Protein AF-A0A2P2JXG0-F1 (afdb_monomer_lite)

InterPro domains:
  IPR051090 Inositol Monophosphatase Superfamily [PTHR43200] (1-140)

Radius of gyration: 18.49 Å; chains: 1; bounding box: 47×46×38 Å

Sequence (141 aa):
MGCPNWQEIVSDNSNDVKGPEYVLSRGGMIMVAHIGCGTWIKRLFNMLGISAEVPSSWTRCFVDECCLVPEARYCIPDSQTWDSFPLSALFSASNDPFAVGDTEILLLPTCCGSLCKYMMVASGRASVFLLQARSQTIIKV

Secondary structure (DSSP, 8-state):
---TT--------------S--------EEEEEETTTEEEEEE----SS-------PPEEE------STTTSEEE--TTS-GGGSGGGGT-EEES-TT---TTEEEEPPPPSSHHHHHHHHHTTS-SEE--PPPSS-----

Structure (mmCIF, N/CA/C/O backbone):
data_AF-A0A2P2JXG0-F1
#
_entry.id   AF-A0A2P2JXG0-F1
#
loop_
_atom_site.group_PDB
_atom_site.id
_atom_site.type_symbol
_atom_site.label_atom_id
_atom_site.label_alt_id
_atom_site.label_comp_id
_atom_site.label_asym_id
_atom_site.label_entity_id
_atom_site.label_seq_id
_atom_site.pdbx_PDB_ins_code
_atom_site.Cartn_x
_atom_site.Cartn_y
_atom_site.Cartn_z
_atom_site.occupancy
_atom_site.B_iso_or_equiv
_atom_site.auth_seq_id
_atom_site.auth_comp_id
_atom_site.auth_asym_id
_atom_site.auth_atom_id
_atom_site.pdbx_PDB_model_num
ATOM 1 N N . MET A 1 1 ? 14.758 14.404 -6.207 1.00 37.88 1 MET A N 1
ATOM 2 C CA . MET A 1 1 ? 14.313 14.341 -4.799 1.00 37.88 1 MET A CA 1
ATOM 3 C C . MET A 1 1 ? 14.271 12.880 -4.395 1.00 37.88 1 MET A C 1
ATOM 5 O O . MET A 1 1 ? 13.471 12.147 -4.954 1.00 37.88 1 MET A O 1
ATOM 9 N N . GLY A 1 2 ? 15.195 12.434 -3.544 1.00 45.56 2 GLY A N 1
ATOM 10 C CA . GLY A 1 2 ? 15.220 11.049 -3.068 1.00 45.56 2 GLY A CA 1
ATOM 11 C C . GLY A 1 2 ? 14.440 10.929 -1.766 1.00 45.56 2 GLY A C 1
ATOM 12 O O . GLY A 1 2 ? 14.492 11.843 -0.946 1.00 45.56 2 GLY A O 1
ATOM 13 N N . CYS A 1 3 ? 13.729 9.823 -1.567 1.00 46.62 3 CYS A N 1
ATOM 14 C CA . CYS A 1 3 ? 13.313 9.440 -0.226 1.00 46.62 3 CYS A CA 1
ATOM 15 C C . CYS A 1 3 ? 14.557 8.874 0.485 1.00 46.62 3 CYS A C 1
ATOM 17 O O . CYS A 1 3 ? 15.080 7.857 0.030 1.00 46.62 3 CYS A O 1
ATOM 19 N N . PRO A 1 4 ? 15.066 9.513 1.555 1.00 49.38 4 PRO A N 1
ATOM 20 C CA . PRO A 1 4 ? 16.281 9.056 2.236 1.00 49.38 4 PRO A CA 1
ATOM 21 C C . PRO A 1 4 ? 16.133 7.657 2.853 1.00 49.38 4 PRO A C 1
ATOM 23 O O . PRO A 1 4 ? 17.128 6.966 3.036 1.00 49.38 4 PRO A O 1
ATOM 26 N N . ASN A 1 5 ? 14.896 7.211 3.091 1.00 46.00 5 ASN A N 1
ATOM 27 C CA . ASN A 1 5 ? 14.580 5.899 3.660 1.00 46.00 5 ASN A CA 1
ATOM 28 C C . ASN A 1 5 ? 14.362 4.815 2.585 1.00 46.00 5 ASN A C 1
ATOM 30 O O . ASN A 1 5 ? 13.994 3.680 2.898 1.00 46.00 5 ASN A O 1
ATOM 34 N N . TRP A 1 6 ? 14.558 5.150 1.305 1.00 54.75 6 TRP A N 1
ATOM 35 C CA . TRP A 1 6 ? 14.415 4.214 0.194 1.00 54.75 6 TRP A CA 1
ATOM 36 C C . TRP A 1 6 ? 15.721 3.462 -0.066 1.00 54.75 6 TRP A C 1
ATOM 38 O O . TRP A 1 6 ? 16.429 3.722 -1.038 1.00 54.75 6 TRP A O 1
ATOM 48 N N . GLN A 1 7 ? 16.049 2.534 0.830 1.00 55.62 7 GLN A N 1
ATOM 49 C CA . GLN A 1 7 ? 17.092 1.541 0.594 1.00 55.62 7 GLN A CA 1
ATOM 50 C C . GLN A 1 7 ? 16.423 0.295 0.016 1.00 55.62 7 GLN A C 1
ATOM 52 O O . GLN A 1 7 ? 15.758 -0.459 0.724 1.00 55.62 7 GLN A O 1
ATOM 57 N N . GLU A 1 8 ? 16.523 0.127 -1.298 1.00 57.59 8 GLU A N 1
ATOM 58 C CA . GLU A 1 8 ? 16.113 -1.112 -1.951 1.00 57.59 8 GLU A CA 1
ATOM 59 C C . GLU A 1 8 ? 17.176 -2.166 -1.611 1.00 57.59 8 GLU A C 1
ATOM 61 O O . GLU A 1 8 ? 18.310 -2.074 -2.085 1.00 57.59 8 GLU A O 1
ATOM 66 N N . ILE A 1 9 ? 16.839 -3.120 -0.736 1.00 47.44 9 ILE A N 1
ATOM 67 C CA . ILE A 1 9 ? 17.673 -4.302 -0.509 1.00 47.44 9 ILE A CA 1
ATOM 68 C C . ILE A 1 9 ? 17.532 -5.137 -1.775 1.00 47.44 9 ILE A C 1
ATOM 70 O O . ILE A 1 9 ? 16.552 -5.855 -1.957 1.00 47.44 9 ILE A O 1
ATOM 74 N N . VAL A 1 10 ? 18.481 -4.983 -2.692 1.00 48.91 10 VAL A N 1
ATOM 75 C CA . VAL A 1 10 ? 18.627 -5.930 -3.790 1.00 48.91 10 VAL A CA 1
ATOM 76 C C . VAL A 1 10 ? 19.111 -7.217 -3.140 1.00 48.91 10 VAL A C 1
ATOM 78 O O . VAL A 1 10 ? 20.220 -7.264 -2.612 1.00 48.91 10 VAL A O 1
ATOM 81 N N . SER A 1 11 ? 18.271 -8.250 -3.122 1.00 39.00 11 SER A N 1
ATOM 82 C CA . SER A 1 11 ? 18.763 -9.608 -2.937 1.00 39.00 11 SER A CA 1
ATOM 83 C C . SER A 1 11 ? 19.557 -9.952 -4.193 1.00 39.00 11 SER A C 1
ATOM 85 O O . SER A 1 11 ? 19.004 -10.454 -5.174 1.00 39.00 11 SER A O 1
ATOM 87 N N . ASP A 1 12 ? 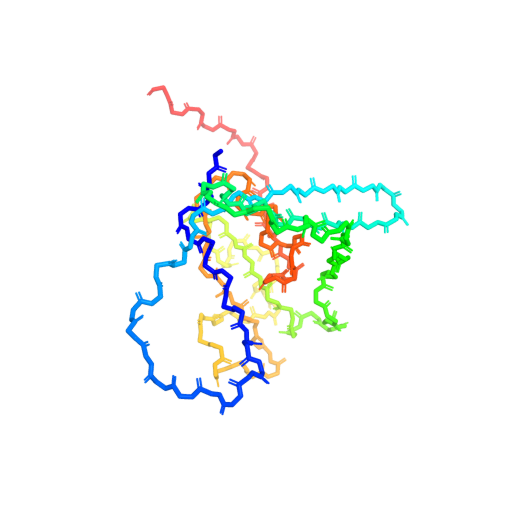20.839 -9.598 -4.198 1.00 37.31 12 ASP A N 1
ATOM 88 C CA . ASP A 1 12 ? 21.776 -10.166 -5.151 1.00 37.31 12 ASP A CA 1
ATOM 89 C C . ASP A 1 12 ? 21.849 -11.655 -4.823 1.00 37.31 12 ASP A C 1
ATOM 91 O O . ASP A 1 12 ? 22.498 -12.079 -3.869 1.00 37.31 12 ASP A O 1
ATOM 95 N N . ASN A 1 13 ? 21.159 -12.472 -5.615 1.00 33.84 13 ASN A N 1
ATOM 96 C CA . ASN A 1 13 ? 21.344 -13.921 -5.623 1.00 33.84 13 ASN A CA 1
ATOM 97 C C . ASN A 1 13 ? 22.689 -14.293 -6.286 1.00 33.84 13 ASN A C 1
ATOM 99 O O . ASN A 1 13 ? 22.776 -15.284 -7.009 1.00 33.84 13 ASN A O 1
ATOM 103 N N . SER A 1 14 ? 23.743 -13.504 -6.070 1.00 38.28 14 SER A N 1
ATOM 104 C CA . SER A 1 14 ? 25.113 -13.874 -6.401 1.00 38.28 14 SER A CA 1
ATOM 105 C C . SER A 1 14 ? 25.794 -14.323 -5.115 1.00 38.28 14 SER A C 1
ATOM 107 O O . SER A 1 14 ? 26.112 -13.513 -4.246 1.00 38.28 14 SER A O 1
ATOM 109 N N . ASN A 1 15 ? 26.006 -15.630 -4.997 1.00 36.19 15 ASN A N 1
ATOM 110 C CA . ASN A 1 15 ? 26.777 -16.277 -3.936 1.00 36.19 15 ASN A CA 1
ATOM 111 C C . ASN A 1 15 ? 28.278 -15.920 -3.988 1.00 36.19 15 ASN A C 1
ATOM 113 O O . ASN A 1 15 ? 29.110 -16.813 -3.869 1.00 36.19 15 ASN A O 1
ATOM 117 N N . ASP A 1 16 ? 28.650 -14.650 -4.136 1.00 35.03 16 ASP A N 1
ATOM 118 C CA . ASP A 1 16 ? 30.052 -14.251 -4.208 1.00 35.03 16 ASP A CA 1
ATOM 119 C C . ASP A 1 16 ? 30.419 -13.246 -3.113 1.00 35.03 16 ASP A C 1
ATOM 121 O O . ASP A 1 16 ? 30.123 -12.059 -3.162 1.00 35.03 16 ASP A O 1
ATOM 125 N N . VAL A 1 17 ? 31.084 -13.818 -2.105 1.00 35.97 17 VAL A N 1
ATOM 126 C CA . VAL A 1 17 ? 32.218 -13.280 -1.343 1.00 35.97 17 VAL A CA 1
ATOM 127 C C . VAL A 1 17 ? 32.080 -11.857 -0.781 1.00 35.97 17 VAL A C 1
ATOM 129 O O . VAL A 1 17 ? 32.178 -10.849 -1.471 1.00 35.97 17 VAL A O 1
ATOM 132 N N . LYS A 1 18 ? 32.023 -11.803 0.559 1.00 39.81 18 LYS A N 1
ATOM 133 C CA . LYS A 1 18 ? 32.308 -10.629 1.402 1.00 39.81 18 LYS A CA 1
ATOM 134 C C . LYS A 1 18 ? 33.473 -9.784 0.847 1.00 39.81 18 LYS A C 1
ATOM 136 O O . LYS A 1 18 ? 34.626 -10.203 0.912 1.00 39.81 18 LYS A O 1
ATOM 141 N N . GLY A 1 19 ? 33.158 -8.568 0.401 1.00 28.03 19 GLY A N 1
ATOM 142 C CA . GLY A 1 19 ? 34.077 -7.497 -0.004 1.00 28.03 19 GLY A CA 1
ATOM 143 C C . GLY A 1 19 ? 33.475 -6.120 0.324 1.00 28.03 19 GLY A C 1
ATOM 144 O O . GLY A 1 19 ? 32.278 -6.046 0.596 1.00 28.03 19 GLY A O 1
ATOM 145 N N . PRO A 1 20 ? 34.297 -5.057 0.409 1.00 35.28 20 PRO A N 1
ATOM 146 C CA . PRO A 1 20 ? 34.093 -3.916 1.298 1.00 35.28 20 PRO A CA 1
ATOM 147 C C . PRO A 1 20 ? 32.861 -3.097 0.925 1.00 35.28 20 PRO A C 1
ATOM 149 O O . PRO A 1 20 ? 32.620 -2.859 -0.253 1.00 35.28 20 PRO A O 1
ATOM 152 N N . GLU A 1 21 ? 32.130 -2.680 1.965 1.00 38.34 21 GLU A N 1
ATOM 153 C CA . GLU A 1 21 ? 31.191 -1.554 2.035 1.00 38.34 21 GLU A CA 1
ATOM 154 C C . GLU A 1 21 ? 30.886 -0.930 0.667 1.00 38.34 21 GLU A C 1
ATOM 156 O O . GLU A 1 21 ? 31.447 0.088 0.257 1.00 38.34 21 GLU A O 1
ATOM 161 N N . TYR A 1 22 ? 30.042 -1.630 -0.088 1.00 36.06 22 TYR A N 1
ATOM 162 C CA . TYR A 1 22 ? 29.649 -1.222 -1.418 1.00 36.06 22 TYR A CA 1
ATOM 163 C C . TYR A 1 22 ? 28.964 0.134 -1.276 1.00 36.06 22 TYR A C 1
ATOM 165 O O . TYR A 1 22 ? 27.875 0.264 -0.715 1.00 36.06 22 TYR A O 1
ATOM 173 N N . VAL A 1 23 ? 29.646 1.172 -1.755 1.00 38.56 23 VAL A N 1
ATOM 174 C CA . VAL A 1 23 ? 29.061 2.482 -1.992 1.00 38.56 23 VAL A CA 1
ATOM 175 C C . VAL A 1 23 ? 27.938 2.240 -2.994 1.00 38.56 23 VAL A C 1
ATOM 177 O O . VAL A 1 23 ? 28.166 2.233 -4.204 1.00 38.56 23 VAL A O 1
ATOM 180 N N . LEU A 1 24 ? 26.732 1.964 -2.483 1.00 45.94 24 LEU A N 1
ATOM 181 C CA . LEU A 1 24 ? 25.491 1.939 -3.242 1.00 45.94 24 LEU A CA 1
ATOM 182 C C . LEU A 1 24 ? 25.424 3.275 -3.944 1.00 45.94 24 LEU A C 1
ATOM 184 O O . LEU A 1 24 ? 25.073 4.295 -3.348 1.00 45.94 24 LEU A O 1
ATOM 188 N N . SER A 1 25 ? 25.842 3.268 -5.207 1.00 45.84 25 SER A N 1
ATOM 189 C CA . SER A 1 25 ? 25.785 4.431 -6.063 1.00 45.84 25 SER A CA 1
ATOM 190 C C . SER A 1 25 ? 24.383 4.993 -5.937 1.00 45.84 25 SER A C 1
ATOM 192 O O . SER A 1 25 ? 23.398 4.311 -6.222 1.00 45.84 25 SER A O 1
ATOM 194 N N . ARG A 1 26 ? 24.331 6.226 -5.427 1.00 56.62 26 ARG A N 1
ATOM 195 C CA . ARG A 1 26 ? 23.154 7.042 -5.126 1.00 56.62 26 ARG A CA 1
ATOM 196 C C . ARG A 1 26 ? 22.435 7.417 -6.422 1.00 56.62 26 ARG A C 1
ATOM 198 O O . ARG A 1 26 ? 22.364 8.584 -6.797 1.00 56.62 26 ARG A O 1
ATOM 205 N N . GLY A 1 27 ? 21.994 6.400 -7.143 1.00 63.69 27 GLY A N 1
ATOM 206 C CA . GLY A 1 27 ? 21.259 6.494 -8.380 1.00 63.69 27 GLY A CA 1
ATOM 207 C C . GLY A 1 27 ? 19.825 6.923 -8.112 1.00 63.69 27 GLY A C 1
ATOM 208 O O . GLY A 1 27 ? 19.232 6.564 -7.093 1.00 63.69 27 GLY A O 1
ATOM 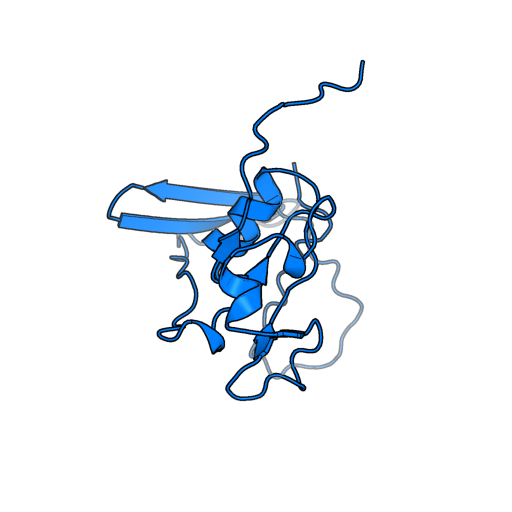209 N N . GLY A 1 28 ? 19.271 7.730 -9.011 1.00 70.69 28 GLY A N 1
ATOM 210 C CA . GLY A 1 28 ? 17.851 8.065 -8.980 1.00 70.69 28 GLY A CA 1
ATOM 211 C C . GLY A 1 28 ? 16.978 6.890 -9.429 1.00 70.69 28 GLY A C 1
ATOM 212 O O . GLY A 1 28 ? 17.461 5.832 -9.821 1.00 70.69 28 GLY A O 1
ATOM 213 N N . MET A 1 29 ? 15.666 7.089 -9.431 1.00 76.06 29 MET A N 1
ATOM 214 C CA . MET A 1 29 ? 14.707 6.157 -10.019 1.00 76.06 29 MET A CA 1
ATOM 215 C C . MET A 1 29 ? 13.650 6.969 -10.763 1.00 76.06 29 MET A C 1
ATOM 217 O O . MET A 1 29 ? 13.241 8.029 -10.286 1.00 76.06 29 MET A O 1
ATOM 221 N N . ILE A 1 30 ? 13.225 6.484 -11.926 1.00 80.69 30 ILE A N 1
ATOM 222 C CA . ILE A 1 30 ? 12.037 6.972 -12.624 1.00 80.69 30 ILE A CA 1
ATOM 223 C C . ILE A 1 30 ? 10.928 5.962 -12.382 1.00 80.69 30 ILE A C 1
ATOM 225 O O . ILE A 1 30 ? 11.138 4.766 -12.562 1.00 80.69 30 ILE A O 1
ATOM 229 N N . MET A 1 31 ? 9.756 6.449 -11.996 1.00 81.00 31 MET A N 1
ATOM 230 C CA . MET A 1 31 ? 8.544 5.652 -11.887 1.00 81.00 31 MET A CA 1
ATOM 231 C C . MET A 1 31 ? 7.510 6.207 -12.862 1.00 81.00 31 MET A C 1
ATOM 233 O O . MET A 1 31 ? 7.334 7.422 -12.957 1.00 81.00 31 MET A O 1
ATOM 237 N N . VAL A 1 32 ? 6.843 5.322 -13.591 1.00 84.19 32 VAL A N 1
ATOM 238 C CA . VAL A 1 32 ? 5.747 5.653 -14.502 1.00 84.19 32 VAL A CA 1
ATOM 239 C C . VAL A 1 32 ? 4.557 4.803 -14.104 1.00 84.19 32 VAL A C 1
ATOM 241 O O . VAL A 1 32 ? 4.686 3.592 -13.971 1.00 84.19 32 VAL A O 1
ATOM 244 N N . ALA A 1 33 ? 3.402 5.430 -13.922 1.00 82.19 33 ALA A N 1
ATOM 245 C CA . ALA A 1 33 ? 2.150 4.733 -13.679 1.00 82.19 33 ALA A CA 1
ATOM 246 C C . ALA A 1 33 ? 1.130 5.140 -14.736 1.00 82.19 33 ALA A C 1
ATOM 248 O O . ALA A 1 33 ? 1.024 6.315 -15.089 1.00 82.19 33 ALA A O 1
ATOM 249 N N . HIS A 1 34 ? 0.383 4.163 -15.237 1.00 82.19 34 HIS A N 1
ATOM 250 C CA . HIS A 1 34 ? -0.687 4.381 -16.199 1.00 82.19 34 HIS A CA 1
ATOM 251 C C . HIS A 1 34 ? -1.955 3.669 -15.737 1.00 82.19 34 HIS A C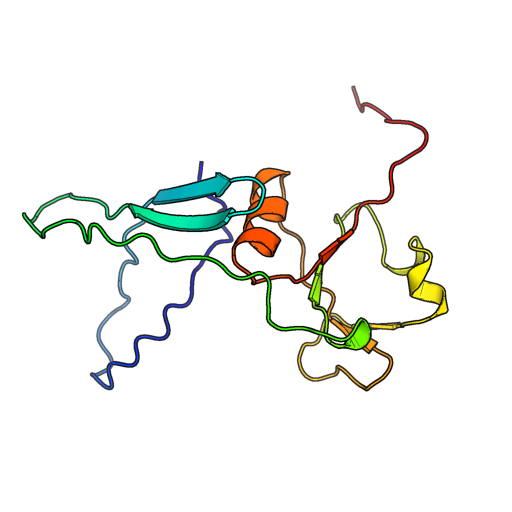 1
ATOM 253 O O . HIS A 1 34 ? -1.926 2.507 -15.317 1.00 82.19 34 HIS A O 1
ATOM 259 N N . ILE A 1 35 ? -3.086 4.365 -15.852 1.00 80.00 35 ILE A N 1
ATOM 260 C CA . ILE A 1 35 ? -4.395 3.832 -15.481 1.00 80.00 35 ILE A CA 1
ATOM 261 C C . ILE A 1 35 ? -4.702 2.550 -16.271 1.00 80.00 35 ILE A C 1
ATOM 263 O O . ILE A 1 35 ? -4.523 2.495 -17.484 1.00 80.00 35 ILE A O 1
ATOM 267 N N . GLY A 1 36 ? -5.090 1.478 -15.579 1.00 78.50 36 GLY A N 1
ATOM 268 C CA . GLY A 1 36 ? -5.387 0.177 -16.195 1.00 78.50 36 GLY A CA 1
ATOM 269 C C . GLY A 1 36 ? -4.175 -0.636 -16.674 1.00 78.50 36 GLY A C 1
ATOM 270 O O . GLY A 1 36 ? -4.334 -1.814 -16.977 1.00 78.50 36 GLY A O 1
ATOM 271 N N . CYS A 1 37 ? -2.967 -0.064 -16.699 1.00 79.81 37 CYS A N 1
ATOM 272 C CA . CYS A 1 37 ? -1.773 -0.771 -17.173 1.00 79.81 37 CYS A CA 1
ATOM 273 C C . CYS A 1 37 ? -0.772 -1.054 -16.032 1.00 79.81 37 CYS A C 1
ATOM 275 O O . CYS A 1 37 ? -0.007 -2.016 -16.116 1.00 79.81 37 CYS A O 1
ATOM 277 N N . GLY A 1 38 ? -0.827 -0.302 -14.929 1.00 79.19 38 GLY A N 1
ATOM 278 C CA . GLY A 1 38 ? -0.034 -0.540 -13.719 1.00 79.19 38 GLY A CA 1
ATOM 279 C C . GLY A 1 38 ? 1.096 0.470 -13.536 1.00 79.19 38 GLY A C 1
ATOM 280 O O . GLY A 1 38 ? 1.038 1.578 -14.073 1.00 79.19 38 GLY A O 1
ATOM 281 N N . THR A 1 39 ? 2.106 0.082 -12.757 1.00 83.00 39 THR A N 1
ATOM 282 C CA . THR A 1 39 ? 3.268 0.916 -12.431 1.00 83.00 39 THR A CA 1
ATOM 283 C C . THR A 1 39 ? 4.551 0.229 -12.876 1.00 83.00 39 THR A C 1
ATOM 285 O O . THR A 1 39 ? 4.669 -0.990 -12.788 1.00 83.00 39 THR A O 1
ATOM 288 N N . TRP A 1 40 ? 5.524 1.008 -13.338 1.00 84.81 40 TRP A N 1
ATOM 289 C CA . TRP A 1 40 ? 6.859 0.548 -13.691 1.00 84.81 40 TRP A CA 1
ATOM 290 C C . TRP A 1 40 ? 7.913 1.465 -13.109 1.00 84.81 40 TRP A C 1
ATOM 292 O O . TRP A 1 40 ? 7.721 2.678 -13.018 1.00 84.81 40 TRP A O 1
ATOM 302 N N . ILE A 1 41 ? 9.060 0.885 -12.791 1.00 81.12 41 ILE A N 1
ATOM 303 C CA . ILE A 1 41 ? 10.243 1.602 -12.341 1.00 81.12 41 ILE A CA 1
ATOM 304 C C . ILE A 1 41 ? 11.419 1.344 -13.269 1.00 81.12 41 ILE A C 1
ATOM 306 O O . ILE A 1 41 ? 11.566 0.273 -13.859 1.00 81.12 41 ILE A O 1
ATOM 310 N N . LYS A 1 42 ? 12.290 2.341 -13.360 1.00 81.38 42 LYS A N 1
ATOM 311 C CA . LYS A 1 42 ? 13.602 2.241 -13.981 1.00 81.38 42 LYS A CA 1
ATOM 312 C C . LYS A 1 42 ? 14.625 2.901 -13.073 1.00 81.38 42 LYS A C 1
ATOM 314 O O . LYS A 1 42 ? 14.486 4.074 -12.717 1.00 81.38 42 LYS A O 1
ATOM 319 N N . ARG A 1 43 ? 15.664 2.158 -12.698 1.00 74.81 43 ARG A N 1
ATOM 320 C CA . ARG A 1 43 ? 16.776 2.705 -11.914 1.00 74.81 43 ARG A CA 1
ATOM 321 C C . ARG A 1 43 ? 17.657 3.569 -12.811 1.00 74.81 43 ARG A C 1
ATOM 323 O O . ARG A 1 43 ? 17.980 3.198 -13.937 1.00 74.81 43 ARG A O 1
ATOM 330 N N . LEU A 1 44 ? 18.019 4.740 -12.307 1.00 73.06 44 LEU A N 1
ATOM 331 C CA . LEU A 1 44 ? 18.988 5.634 -12.921 1.00 73.06 44 LEU A CA 1
ATOM 332 C C . LEU A 1 44 ? 20.324 5.378 -12.246 1.00 73.06 44 LEU A C 1
ATOM 334 O O . LEU A 1 44 ? 20.515 5.742 -11.091 1.00 73.06 44 LEU A O 1
ATOM 338 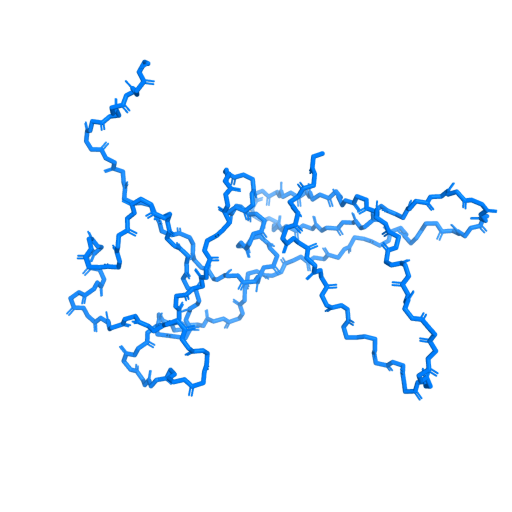N N . PHE A 1 45 ? 21.250 4.748 -12.949 1.00 68.62 45 PHE A N 1
ATOM 339 C CA . PHE A 1 45 ? 22.608 4.589 -12.448 1.00 68.62 45 PHE A CA 1
ATOM 340 C C . PHE A 1 45 ? 23.362 5.914 -12.609 1.00 68.62 45 PHE A C 1
ATOM 342 O O . PHE A 1 45 ? 23.199 6.604 -13.618 1.00 68.62 45 PHE A O 1
ATOM 349 N N . ASN A 1 46 ? 24.183 6.287 -11.622 1.00 55.44 46 ASN A N 1
ATOM 350 C CA . ASN A 1 46 ? 25.118 7.396 -11.797 1.00 55.44 46 ASN A CA 1
ATOM 351 C C . ASN A 1 46 ? 26.159 6.964 -12.833 1.00 55.44 46 ASN A C 1
ATOM 353 O O . ASN A 1 46 ? 27.108 6.260 -12.506 1.00 55.44 46 ASN A O 1
ATOM 357 N N . MET A 1 47 ? 25.982 7.388 -14.083 1.00 52.91 47 MET A N 1
ATOM 358 C CA . MET A 1 47 ? 26.980 7.246 -15.144 1.00 52.91 47 MET A CA 1
ATOM 359 C C . MET A 1 47 ? 28.165 8.203 -14.938 1.00 52.91 47 MET A C 1
ATOM 361 O O . MET A 1 47 ? 28.502 8.993 -15.817 1.00 52.91 47 MET A O 1
ATOM 365 N N . LEU A 1 48 ? 28.821 8.165 -13.779 1.00 50.03 48 LEU A N 1
ATOM 366 C CA . LEU A 1 48 ? 30.174 8.702 -13.677 1.00 50.03 48 LEU A CA 1
ATOM 367 C C . LEU A 1 48 ? 31.149 7.546 -13.905 1.00 50.03 48 LEU A C 1
ATOM 369 O O . LEU A 1 48 ? 31.604 6.910 -12.962 1.00 50.03 48 LEU A O 1
ATOM 373 N N . GLY A 1 49 ? 31.454 7.269 -15.175 1.00 49.50 49 GLY A N 1
ATOM 374 C CA . GLY A 1 49 ? 32.773 6.729 -15.512 1.00 49.50 49 GLY A CA 1
ATOM 375 C C . GLY A 1 49 ? 32.867 5.601 -16.529 1.00 49.50 49 GLY A C 1
ATOM 376 O O . GLY A 1 49 ? 33.946 5.434 -17.081 1.00 49.50 49 GLY A O 1
ATOM 377 N N . ILE A 1 50 ? 31.824 4.825 -16.824 1.00 48.03 50 ILE A N 1
ATOM 378 C CA . ILE A 1 50 ? 31.983 3.684 -17.739 1.00 48.03 50 ILE A CA 1
ATOM 379 C C . ILE A 1 50 ? 30.756 3.579 -18.632 1.00 48.03 50 ILE A C 1
ATOM 381 O O . ILE A 1 50 ? 29.625 3.593 -18.150 1.00 48.03 50 ILE A O 1
ATOM 385 N N . SER A 1 51 ? 31.009 3.493 -19.939 1.00 51.72 51 SER A N 1
ATOM 386 C CA . SER A 1 51 ? 30.063 3.104 -20.983 1.00 51.72 51 SER A CA 1
ATOM 387 C C . SER A 1 51 ? 29.524 1.699 -20.693 1.00 51.72 51 SER A C 1
ATOM 389 O O . SER A 1 51 ? 29.940 0.722 -21.306 1.00 51.72 51 SER A O 1
ATOM 391 N N . ALA A 1 52 ? 28.635 1.589 -19.714 1.00 49.53 52 ALA A N 1
ATOM 392 C CA . ALA A 1 52 ? 27.830 0.413 -19.466 1.00 49.53 52 ALA A CA 1
ATOM 393 C C . ALA A 1 52 ? 26.442 0.729 -20.016 1.00 49.53 52 ALA A C 1
ATOM 395 O O . ALA A 1 52 ? 25.798 1.687 -19.580 1.00 49.53 52 ALA A O 1
ATOM 396 N N . GLU A 1 53 ? 26.032 -0.024 -21.033 1.00 51.91 53 GLU A N 1
ATOM 397 C CA . GLU A 1 53 ? 24.707 0.053 -21.637 1.00 51.91 53 GLU A CA 1
ATOM 398 C C . GLU A 1 53 ? 23.645 0.160 -20.537 1.00 51.91 53 GLU A C 1
ATOM 400 O O . GLU A 1 53 ? 23.558 -0.700 -19.661 1.00 51.91 53 GLU A O 1
ATOM 405 N N . VAL A 1 54 ? 22.856 1.242 -20.540 1.00 54.34 54 VAL A N 1
ATOM 406 C CA . VAL A 1 54 ? 21.715 1.348 -19.623 1.00 54.34 54 VAL A CA 1
ATOM 407 C C . VAL A 1 54 ? 20.798 0.179 -19.942 1.00 54.34 54 VAL A C 1
ATOM 409 O O . VAL A 1 54 ? 20.312 0.133 -21.077 1.00 54.34 54 VAL A O 1
ATOM 412 N N . PRO A 1 55 ? 20.478 -0.710 -18.985 1.00 56.25 55 PRO A N 1
ATOM 413 C CA . PRO A 1 55 ? 19.431 -1.689 -19.202 1.00 56.25 55 PRO A CA 1
ATOM 414 C C . PRO A 1 55 ? 18.169 -0.931 -19.622 1.00 56.25 55 PRO A C 1
ATOM 416 O O . PRO A 1 55 ? 17.650 -0.066 -18.907 1.00 56.25 55 PRO A O 1
ATOM 419 N N . SER A 1 56 ? 17.716 -1.170 -20.850 1.00 60.19 56 SER A N 1
ATOM 420 C CA . SER A 1 56 ? 16.513 -0.539 -21.395 1.00 60.19 56 SER A CA 1
ATOM 421 C C . SER A 1 56 ? 15.247 -1.044 -20.699 1.00 60.19 56 SER A C 1
ATOM 423 O O . SER A 1 56 ? 14.180 -0.457 -20.879 1.00 60.19 56 SER A O 1
ATOM 425 N N . SER A 1 57 ? 15.372 -2.088 -19.877 1.00 72.88 57 SER A N 1
ATOM 426 C CA . SER A 1 57 ? 14.276 -2.741 -19.188 1.00 72.88 57 SER A CA 1
ATOM 427 C C . SER A 1 57 ? 13.669 -1.850 -18.106 1.00 72.88 57 SER A C 1
ATOM 429 O O . SER A 1 57 ? 14.330 -1.330 -17.207 1.00 72.88 57 SER A O 1
ATOM 431 N N . TRP A 1 58 ? 12.359 -1.682 -18.223 1.00 82.25 58 TRP A N 1
ATOM 432 C CA . TRP A 1 58 ? 11.499 -1.225 -17.146 1.00 82.25 58 TRP A CA 1
ATOM 433 C C . TRP A 1 58 ? 11.059 -2.439 -16.335 1.00 82.25 58 TRP A C 1
ATOM 435 O O . TRP A 1 58 ? 10.648 -3.447 -16.912 1.00 82.25 58 TRP A O 1
ATOM 445 N N . THR A 1 59 ? 11.091 -2.332 -15.013 1.00 81.00 59 THR A N 1
ATOM 446 C CA . THR A 1 59 ? 10.558 -3.365 -14.123 1.00 81.00 59 THR A CA 1
ATOM 447 C C . THR A 1 59 ? 9.126 -3.004 -13.775 1.00 81.00 59 THR A C 1
ATOM 449 O O . THR A 1 59 ? 8.872 -1.912 -13.268 1.00 81.00 59 THR A O 1
ATOM 452 N N . ARG A 1 60 ? 8.175 -3.899 -14.057 1.00 81.94 60 ARG A N 1
ATOM 453 C CA . ARG A 1 60 ? 6.787 -3.719 -13.620 1.00 81.94 60 ARG A CA 1
ATOM 454 C C . ARG A 1 60 ? 6.715 -3.898 -12.109 1.00 81.94 60 ARG A C 1
ATOM 456 O O . ARG A 1 60 ? 7.222 -4.885 -11.585 1.00 81.94 60 ARG A O 1
ATOM 463 N N . CYS A 1 61 ? 6.088 -2.953 -11.428 1.00 77.88 61 CYS A N 1
ATOM 464 C CA . CYS A 1 61 ? 5.796 -3.057 -10.013 1.00 77.88 61 CYS A CA 1
ATOM 465 C C . CYS A 1 61 ? 4.427 -3.690 -9.818 1.00 77.88 61 CYS A C 1
ATOM 467 O O . CYS A 1 61 ? 3.454 -3.328 -10.487 1.00 77.88 61 CYS A O 1
ATOM 469 N N . PHE A 1 62 ? 4.365 -4.598 -8.858 1.00 73.50 62 PHE A N 1
ATOM 470 C CA . PHE A 1 62 ? 3.129 -5.165 -8.364 1.00 73.50 62 PHE A CA 1
ATOM 471 C C . PHE A 1 62 ? 2.948 -4.647 -6.941 1.00 73.50 62 PHE A C 1
ATOM 473 O O . PHE A 1 62 ? 3.884 -4.682 -6.141 1.00 73.50 62 PHE A O 1
ATOM 480 N N . VAL A 1 63 ? 1.760 -4.112 -6.653 1.00 69.81 63 VAL A N 1
ATOM 481 C CA . VAL A 1 63 ? 1.292 -4.043 -5.265 1.00 69.81 63 VAL A CA 1
ATOM 482 C C . VAL A 1 63 ? 1.198 -5.503 -4.833 1.00 69.81 63 VAL A C 1
ATOM 484 O O . VAL A 1 63 ? 0.793 -6.330 -5.649 1.00 69.81 63 VAL A O 1
ATOM 487 N N . ASP A 1 64 ? 1.728 -5.819 -3.660 1.00 70.12 64 ASP A N 1
ATOM 488 C CA . ASP A 1 64 ? 1.907 -7.190 -3.180 1.00 70.12 64 ASP A CA 1
ATOM 489 C C . ASP A 1 64 ? 0.738 -8.148 -3.463 1.00 70.12 64 ASP A C 1
ATOM 491 O O . ASP A 1 64 ? -0.415 -7.756 -3.608 1.00 70.12 64 ASP A O 1
ATOM 495 N N . GLU A 1 65 ? 1.037 -9.446 -3.537 1.00 71.44 65 GLU A N 1
ATOM 496 C CA . GLU A 1 65 ? 0.061 -10.492 -3.889 1.00 71.44 65 GLU A CA 1
ATOM 497 C C . GLU A 1 65 ? -0.955 -10.791 -2.764 1.00 71.44 65 GLU A C 1
ATOM 499 O O . GLU A 1 65 ? -1.647 -11.809 -2.792 1.00 71.44 65 GLU A O 1
ATOM 504 N N . CYS A 1 66 ? -1.060 -9.910 -1.765 1.00 73.44 66 CYS A N 1
ATOM 505 C CA . CYS A 1 66 ? -1.956 -10.054 -0.627 1.00 73.44 66 CYS A CA 1
ATOM 506 C C . CYS A 1 66 ? -3.415 -10.075 -1.099 1.00 73.44 66 CYS A C 1
ATOM 508 O O . CYS A 1 66 ? -3.927 -9.105 -1.660 1.00 73.44 66 CYS A O 1
ATOM 510 N N . CYS A 1 67 ? -4.099 -11.187 -0.835 1.00 77.38 67 CYS A N 1
ATOM 511 C CA . CYS A 1 67 ? -5.500 -11.377 -1.215 1.00 77.38 67 CYS A CA 1
ATOM 512 C C . CYS A 1 67 ? -6.457 -11.196 -0.029 1.00 77.38 67 CYS A C 1
ATOM 514 O O . CYS A 1 67 ? -7.663 -11.037 -0.232 1.00 77.38 67 CYS A O 1
ATOM 516 N N . LEU A 1 68 ? -5.934 -11.207 1.201 1.00 82.69 68 LEU A N 1
ATOM 517 C CA . LEU A 1 68 ? -6.708 -11.078 2.430 1.00 82.69 68 LEU A CA 1
ATOM 518 C C . LEU A 1 68 ? -6.362 -9.784 3.179 1.00 82.69 68 LEU A C 1
ATOM 520 O O . LEU A 1 68 ? -5.215 -9.348 3.229 1.00 82.69 68 LEU A O 1
ATOM 524 N N . VAL A 1 69 ? -7.377 -9.182 3.802 1.00 83.88 69 VAL A N 1
ATOM 525 C CA . VAL A 1 69 ? -7.255 -7.942 4.592 1.00 83.88 69 VAL A CA 1
ATOM 526 C C . VAL A 1 69 ? -6.253 -8.063 5.757 1.00 83.88 69 VAL A C 1
ATOM 528 O O . VAL A 1 69 ? -5.504 -7.101 5.936 1.00 83.88 69 VAL A O 1
ATOM 531 N N . PRO A 1 70 ? -6.187 -9.183 6.514 1.00 83.44 70 PRO A N 1
ATOM 532 C CA . PRO A 1 70 ? -5.205 -9.374 7.590 1.00 83.44 70 PRO A CA 1
ATOM 533 C C . PRO A 1 70 ? -3.759 -9.501 7.092 1.00 83.44 70 PRO A C 1
ATOM 535 O O . PRO A 1 70 ? -2.832 -9.041 7.745 1.00 83.44 70 PRO A O 1
ATOM 538 N N . GLU A 1 71 ? -3.567 -10.078 5.902 1.00 82.81 71 GLU A N 1
ATOM 539 C CA . GLU A 1 71 ? -2.241 -10.283 5.299 1.00 82.81 71 GLU A CA 1
ATOM 540 C C . GLU A 1 71 ? -1.650 -8.991 4.718 1.00 82.81 71 GLU A C 1
ATOM 542 O O . GLU A 1 71 ? -0.460 -8.928 4.402 1.00 82.81 71 GLU A O 1
ATOM 547 N N . ALA A 1 72 ? -2.479 -7.960 4.546 1.00 86.25 72 ALA A N 1
ATOM 548 C CA . ALA A 1 72 ? -2.054 -6.691 3.992 1.00 86.25 72 ALA A CA 1
ATOM 549 C C . ALA A 1 72 ? -1.170 -5.911 4.978 1.00 86.25 72 ALA A C 1
ATOM 551 O O . ALA A 1 72 ? -1.404 -5.839 6.185 1.00 86.25 72 ALA A O 1
ATOM 552 N N . ARG A 1 73 ? -0.154 -5.257 4.422 1.00 87.69 73 ARG A N 1
ATOM 553 C CA . ARG A 1 73 ? 0.771 -4.369 5.120 1.00 87.69 73 ARG A CA 1
ATOM 554 C C . ARG A 1 73 ? 0.285 -2.938 4.983 1.00 87.69 73 ARG A C 1
ATOM 556 O O . ARG A 1 73 ? 0.279 -2.368 3.887 1.00 87.69 73 ARG A O 1
ATOM 563 N N . TYR A 1 74 ? -0.112 -2.352 6.101 1.00 89.31 74 TYR A N 1
ATOM 564 C CA . TYR A 1 74 ? -0.713 -1.029 6.153 1.00 89.31 74 TYR A CA 1
ATOM 565 C C . TYR A 1 74 ? 0.318 0.043 6.464 1.00 89.31 74 TYR A C 1
ATOM 567 O O . TYR A 1 74 ? 1.311 -0.178 7.149 1.00 89.31 74 TYR A O 1
ATOM 575 N N . CYS A 1 75 ? 0.057 1.247 5.977 1.00 89.62 75 CYS A N 1
ATOM 576 C CA . CYS A 1 75 ? 0.776 2.458 6.344 1.00 89.62 75 CYS A CA 1
ATOM 577 C C . CYS A 1 75 ? -0.236 3.549 6.689 1.00 89.62 75 CYS A C 1
ATOM 579 O O . CYS A 1 75 ? -1.151 3.802 5.903 1.00 89.62 75 CYS A O 1
ATOM 581 N N . ILE A 1 76 ? -0.049 4.234 7.817 1.00 89.38 76 ILE A N 1
ATOM 582 C CA . ILE A 1 76 ? -0.889 5.362 8.254 1.00 89.38 76 ILE A CA 1
ATOM 583 C C . ILE A 1 76 ? -0.002 6.567 8.565 1.00 89.38 76 ILE A C 1
ATOM 585 O O . ILE A 1 76 ? 1.099 6.370 9.054 1.00 89.38 76 ILE A O 1
ATOM 589 N N . PRO A 1 77 ? -0.423 7.814 8.309 1.00 85.44 77 PRO A N 1
ATOM 590 C CA . PRO A 1 77 ? 0.403 8.980 8.612 1.00 85.44 77 PRO A CA 1
ATOM 591 C C . PRO A 1 77 ? 0.691 9.101 10.112 1.00 85.44 77 PRO A C 1
ATOM 593 O O . PRO A 1 77 ? -0.238 8.953 10.893 1.00 85.44 77 PRO A O 1
ATOM 596 N N . ASP A 1 78 ? 1.902 9.537 10.490 1.00 82.62 78 ASP A N 1
ATOM 597 C CA . ASP A 1 78 ? 2.344 9.719 11.895 1.00 82.62 78 ASP A CA 1
ATOM 598 C C . ASP A 1 78 ? 1.372 10.536 12.769 1.00 82.62 78 ASP A C 1
ATOM 600 O O . ASP A 1 78 ? 1.347 10.434 13.989 1.00 82.62 78 ASP A O 1
ATOM 604 N N . SER A 1 79 ? 0.564 11.392 12.140 1.00 82.56 79 SER A N 1
ATOM 605 C CA . SER A 1 79 ? -0.456 12.205 12.808 1.00 82.56 79 SER A CA 1
ATOM 606 C C . SER A 1 79 ? -1.741 11.451 13.188 1.00 82.56 79 SER A C 1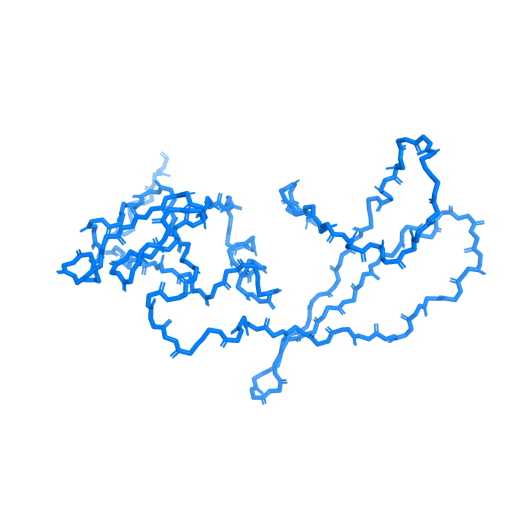
ATOM 608 O O . SER A 1 79 ? -2.663 12.080 13.712 1.00 82.56 79 SER A O 1
ATOM 610 N N . GLN A 1 80 ? -1.863 10.178 12.811 1.00 86.06 80 GLN A N 1
ATOM 611 C CA . GLN A 1 80 ? -3.032 9.322 13.011 1.00 86.06 80 GLN A CA 1
ATOM 612 C C . GLN A 1 80 ? -2.592 8.014 13.666 1.00 86.06 80 GLN A C 1
ATOM 614 O O . GLN A 1 80 ? -1.505 7.508 13.404 1.00 86.06 80 GLN A O 1
ATOM 619 N N . THR A 1 81 ? -3.456 7.467 14.511 1.00 88.88 81 THR A N 1
ATOM 620 C CA . THR A 1 81 ? -3.257 6.165 15.150 1.00 88.88 81 THR A CA 1
ATOM 621 C C . THR A 1 81 ? -4.177 5.140 14.511 1.00 88.88 81 THR A C 1
ATOM 623 O O . THR A 1 81 ? -5.221 5.503 13.960 1.00 88.88 81 THR A O 1
ATOM 626 N N . TRP A 1 82 ? -3.808 3.860 14.590 1.00 90.31 82 TRP A N 1
ATOM 627 C CA . TRP A 1 82 ? -4.634 2.771 14.065 1.00 90.31 82 TRP A CA 1
ATOM 628 C C . TRP A 1 82 ? -6.069 2.833 14.609 1.00 90.31 82 TRP A C 1
ATOM 630 O O . TRP A 1 82 ? -7.023 2.735 13.844 1.00 90.31 82 TRP A O 1
ATOM 640 N N . ASP A 1 83 ? -6.225 3.157 15.894 1.00 90.50 83 ASP A N 1
ATOM 641 C CA . ASP A 1 83 ? -7.525 3.240 16.570 1.00 90.50 83 ASP A CA 1
ATOM 642 C C . ASP A 1 83 ? -8.491 4.273 15.970 1.00 90.50 83 ASP A C 1
ATOM 644 O O . ASP A 1 83 ? -9.700 4.164 16.159 1.00 90.50 83 ASP A O 1
ATOM 648 N N . SER A 1 84 ? -7.994 5.260 15.217 1.00 89.19 84 SER A N 1
ATOM 649 C CA . SER A 1 84 ? -8.841 6.258 14.548 1.00 89.19 84 SER A CA 1
ATOM 650 C C . SER A 1 84 ? -9.567 5.738 13.300 1.00 89.19 84 SER A C 1
ATOM 652 O O . SER A 1 84 ? -10.480 6.404 12.799 1.00 89.19 84 SER A O 1
ATOM 654 N N . PHE A 1 85 ? -9.174 4.572 12.781 1.00 89.62 85 PHE A N 1
ATOM 655 C CA . PHE A 1 85 ? -9.731 3.999 11.562 1.00 89.62 85 PHE A CA 1
ATOM 656 C C . PHE A 1 85 ? -10.876 3.031 11.873 1.00 89.62 85 PHE A C 1
ATOM 658 O O . PHE A 1 85 ? -10.762 2.250 12.806 1.00 89.62 85 PHE A O 1
ATOM 665 N N . PRO A 1 86 ? -11.942 2.971 11.053 1.00 89.00 86 PRO A N 1
ATOM 666 C CA . PRO A 1 86 ? -13.042 2.024 11.268 1.00 89.00 86 PRO A CA 1
ATOM 667 C C . PRO A 1 86 ? -12.608 0.550 11.322 1.00 89.00 86 PRO A C 1
ATOM 669 O O . PRO A 1 86 ? -13.266 -0.265 11.962 1.00 89.00 86 PRO A O 1
ATOM 672 N N . LEU A 1 87 ? -11.499 0.209 10.655 1.00 88.12 87 LEU A N 1
ATOM 673 C CA . LEU A 1 87 ? -10.940 -1.145 10.632 1.00 88.12 87 LEU A CA 1
ATOM 674 C C . LEU A 1 87 ? -10.357 -1.586 11.981 1.00 88.12 87 LEU A C 1
ATOM 676 O O . LEU A 1 87 ? -10.251 -2.789 12.210 1.00 88.12 87 LEU A O 1
ATOM 680 N N . SER A 1 88 ? -10.033 -0.655 12.884 1.00 89.62 88 SER A N 1
ATOM 681 C CA . SER A 1 88 ? -9.494 -0.990 14.208 1.00 89.62 88 SER A CA 1
ATOM 682 C C . SER A 1 88 ? -10.480 -1.757 15.085 1.00 89.62 88 SER A C 1
ATOM 684 O O . SER A 1 88 ? -10.070 -2.500 15.969 1.00 89.62 88 SER A O 1
ATOM 686 N N . ALA A 1 89 ? -11.782 -1.638 14.811 1.00 89.69 89 ALA A N 1
ATOM 687 C CA . ALA A 1 89 ? -12.813 -2.410 15.497 1.00 89.69 89 ALA A CA 1
ATOM 688 C C . ALA A 1 89 ? -12.803 -3.903 15.116 1.00 89.69 89 ALA A C 1
ATOM 690 O O . ALA A 1 89 ? -13.401 -4.712 15.823 1.00 89.69 89 ALA A O 1
ATOM 691 N N . LEU A 1 90 ? -12.174 -4.256 13.990 1.00 89.81 90 LEU A N 1
ATOM 692 C CA . LEU A 1 90 ? -12.132 -5.618 13.452 1.00 89.81 90 LEU A CA 1
ATOM 693 C C . LEU A 1 90 ? -10.751 -6.267 13.598 1.00 89.81 90 LEU A C 1
ATOM 695 O O . LEU A 1 90 ? -10.682 -7.476 13.796 1.00 89.81 90 LEU A O 1
ATOM 699 N N . PHE A 1 91 ? -9.676 -5.480 13.500 1.00 88.69 91 PHE A N 1
ATOM 700 C CA . PHE A 1 91 ? -8.298 -5.975 13.507 1.00 88.69 91 PHE A CA 1
ATOM 701 C C . PHE A 1 91 ? -7.427 -5.174 14.472 1.00 88.69 91 PHE A C 1
ATOM 703 O O . PHE A 1 91 ? -7.495 -3.941 14.501 1.00 88.69 91 PHE A O 1
ATOM 710 N N . SER A 1 92 ? -6.562 -5.863 15.217 1.00 88.62 92 SER A N 1
ATOM 711 C CA . SER A 1 92 ? -5.458 -5.218 15.932 1.00 88.62 92 SER A CA 1
ATOM 712 C C . SER A 1 92 ? -4.327 -4.887 14.956 1.00 88.62 92 SER A C 1
ATOM 714 O O . SER A 1 92 ? -4.207 -5.496 13.894 1.00 88.62 92 SER A O 1
ATOM 716 N N . ALA A 1 93 ? -3.501 -3.899 15.299 1.00 88.44 93 ALA A N 1
ATOM 717 C CA . ALA A 1 93 ? -2.311 -3.565 14.526 1.00 88.44 93 ALA A CA 1
ATOM 718 C C . ALA A 1 93 ? -1.043 -3.860 15.318 1.00 88.44 93 ALA A C 1
ATOM 720 O O . ALA A 1 93 ? -0.914 -3.449 16.471 1.00 88.44 93 ALA A O 1
ATOM 721 N N . SER A 1 94 ? -0.094 -4.516 14.658 1.00 86.94 94 SER A N 1
ATOM 722 C CA . SER A 1 94 ? 1.242 -4.782 15.175 1.00 86.94 94 SER A CA 1
ATOM 723 C C . SER A 1 94 ? 2.286 -4.114 14.288 1.00 86.94 94 SER A C 1
ATOM 725 O O . SER A 1 94 ? 2.139 -4.072 13.071 1.00 86.94 94 SER A O 1
ATOM 727 N N . ASN A 1 95 ? 3.357 -3.597 14.889 1.00 84.31 95 ASN A N 1
ATOM 728 C CA . ASN A 1 95 ? 4.531 -3.119 14.148 1.00 84.31 95 ASN A CA 1
ATOM 729 C C . ASN A 1 95 ? 5.589 -4.223 13.972 1.00 84.31 95 ASN A C 1
ATOM 731 O O . ASN A 1 95 ? 6.624 -3.984 13.348 1.00 84.31 95 ASN A O 1
ATOM 735 N N . ASP A 1 96 ? 5.367 -5.402 14.563 1.00 79.56 96 ASP A N 1
ATOM 736 C CA . ASP A 1 96 ? 6.301 -6.522 14.519 1.00 79.56 96 ASP A CA 1
ATOM 737 C C . ASP A 1 96 ? 5.918 -7.491 13.384 1.00 79.56 96 ASP A C 1
ATOM 739 O O . ASP A 1 96 ? 4.871 -8.141 13.461 1.00 79.56 96 ASP A O 1
ATOM 743 N N . PRO A 1 97 ? 6.754 -7.628 12.335 1.00 71.69 97 PRO A N 1
ATOM 744 C CA . PRO A 1 97 ? 6.491 -8.533 11.219 1.00 71.69 97 PRO A CA 1
ATOM 745 C C . PRO A 1 97 ? 6.487 -10.017 11.611 1.00 71.69 97 PRO A C 1
ATOM 747 O O . PRO A 1 97 ? 6.013 -10.834 10.827 1.00 71.69 97 PRO A O 1
ATOM 750 N N . PHE A 1 98 ? 7.001 -10.382 12.789 1.00 68.25 98 PHE A N 1
ATOM 751 C CA . PHE A 1 98 ? 7.034 -11.766 13.270 1.00 68.25 98 PHE A CA 1
ATOM 752 C C . PHE A 1 98 ? 5.872 -12.116 14.208 1.00 68.25 98 PHE A C 1
ATOM 754 O O . PHE A 1 98 ? 5.706 -13.285 14.551 1.00 68.25 98 PHE A O 1
ATOM 761 N N . ALA A 1 99 ? 5.070 -11.126 14.613 1.00 62.09 99 ALA A N 1
ATOM 762 C CA . ALA A 1 99 ? 3.974 -11.299 15.567 1.00 62.09 99 ALA A CA 1
ATOM 763 C C . ALA A 1 99 ? 2.582 -11.341 14.912 1.00 62.09 99 ALA A C 1
ATOM 765 O O . ALA A 1 99 ? 1.583 -11.374 15.620 1.00 62.09 99 ALA A O 1
ATOM 766 N N . VAL A 1 100 ? 2.501 -11.332 13.578 1.00 62.97 100 VAL A N 1
ATOM 767 C CA . VAL A 1 100 ? 1.231 -11.250 12.839 1.00 62.97 100 VAL A CA 1
ATOM 768 C C . VAL A 1 100 ? 0.446 -12.563 12.983 1.00 62.97 100 VAL A C 1
ATOM 770 O O . VAL A 1 100 ? 0.713 -13.536 12.281 1.00 62.97 100 VAL A O 1
ATOM 773 N N . GLY A 1 101 ? -0.493 -12.608 13.931 1.00 64.25 101 GLY A N 1
ATOM 774 C CA . GLY A 1 101 ? -1.509 -13.663 14.024 1.00 64.25 101 GLY A CA 1
ATOM 775 C C . GLY A 1 101 ? -2.681 -13.431 13.059 1.00 64.25 101 GLY A C 1
ATOM 776 O O . GLY A 1 101 ? -2.784 -12.373 12.447 1.00 64.25 101 GLY A O 1
ATOM 777 N N . ASP A 1 102 ? -3.613 -14.385 12.966 1.00 68.81 102 ASP A N 1
ATOM 778 C CA . ASP A 1 102 ? -4.725 -14.370 11.988 1.00 68.81 102 ASP A CA 1
ATOM 779 C C . ASP A 1 102 ? -5.652 -13.134 12.063 1.00 68.81 102 ASP A C 1
ATOM 781 O O . ASP A 1 102 ? -6.370 -12.828 11.109 1.00 68.81 102 ASP A O 1
ATOM 785 N N . THR A 1 103 ? -5.668 -12.422 13.195 1.00 71.88 103 THR A N 1
ATOM 786 C CA . THR A 1 103 ? -6.510 -11.233 13.434 1.00 71.88 103 THR A CA 1
ATOM 787 C C . THR A 1 103 ? -5.720 -9.931 13.552 1.00 71.88 103 THR A C 1
ATOM 789 O O . THR A 1 103 ? -6.307 -8.887 13.849 1.00 71.88 103 THR A O 1
ATOM 792 N N . GLU A 1 104 ? -4.404 -9.981 13.357 1.00 83.69 104 GLU A N 1
ATOM 793 C CA . GLU A 1 104 ? -3.531 -8.817 13.459 1.00 83.69 104 GLU A CA 1
ATOM 794 C C . GLU A 1 104 ? -3.082 -8.389 12.065 1.00 83.69 104 GLU A C 1
ATOM 796 O O . GLU A 1 104 ? -2.761 -9.221 11.224 1.00 83.69 104 GLU A O 1
ATOM 801 N N . ILE A 1 105 ? -3.039 -7.084 11.816 1.00 88.69 105 ILE A N 1
ATOM 802 C CA . ILE A 1 105 ? -2.442 -6.527 10.601 1.00 88.69 105 ILE A CA 1
ATOM 803 C C . ILE A 1 105 ? -1.045 -5.977 10.891 1.00 88.69 105 ILE A C 1
ATOM 805 O O . ILE A 1 105 ? -0.769 -5.477 11.987 1.00 88.69 105 ILE A O 1
ATOM 809 N N . LEU A 1 106 ? -0.171 -5.993 9.882 1.00 89.12 106 LEU A N 1
ATOM 810 C CA . LEU A 1 106 ? 1.150 -5.375 9.986 1.00 89.12 106 LEU A CA 1
ATOM 811 C C . LEU A 1 106 ? 1.074 -3.885 9.640 1.00 89.12 106 LEU A C 1
ATOM 813 O O . LEU A 1 106 ? 0.790 -3.513 8.498 1.00 89.12 106 LEU A O 1
ATOM 817 N N . LEU A 1 107 ? 1.389 -3.031 10.608 1.00 89.19 107 LEU A N 1
ATOM 818 C CA . LEU A 1 107 ? 1.564 -1.601 10.417 1.00 89.19 107 LEU A CA 1
ATOM 819 C C . LEU A 1 107 ? 3.044 -1.290 10.177 1.00 89.19 107 LEU A C 1
ATOM 821 O O . LEU A 1 107 ? 3.908 -1.509 11.022 1.00 89.19 107 LEU A O 1
ATOM 825 N N . LEU A 1 108 ? 3.344 -0.776 8.991 1.00 87.50 108 LEU A N 1
ATOM 826 C CA . LEU A 1 108 ? 4.690 -0.374 8.623 1.00 87.50 108 LEU A CA 1
ATOM 827 C C . LEU A 1 108 ? 4.962 1.067 9.070 1.00 87.50 108 LEU A C 1
ATOM 829 O O . LEU A 1 108 ? 4.076 1.925 8.971 1.00 87.50 108 LEU A O 1
ATOM 833 N N . PRO A 1 109 ? 6.204 1.367 9.490 1.00 80.50 109 PRO A N 1
ATOM 834 C CA . PRO A 1 109 ? 6.595 2.723 9.829 1.00 80.50 109 PRO A CA 1
ATOM 835 C C . PRO A 1 109 ? 6.415 3.640 8.621 1.00 80.50 109 PRO A C 1
ATOM 837 O O . PRO A 1 109 ? 6.801 3.319 7.490 1.00 80.50 109 PRO A O 1
ATOM 840 N N . THR A 1 110 ? 5.832 4.808 8.861 1.00 71.12 110 THR A N 1
ATOM 841 C CA . THR A 1 110 ? 5.581 5.762 7.796 1.00 71.12 110 THR A CA 1
ATOM 842 C C . THR A 1 110 ? 6.833 6.470 7.333 1.00 71.12 110 THR A C 1
ATOM 844 O O . THR A 1 110 ? 7.736 6.813 8.091 1.00 71.12 110 THR A O 1
ATOM 847 N N . CYS A 1 111 ? 6.845 6.776 6.043 1.00 68.31 111 CYS A N 1
ATOM 848 C CA . CYS A 1 111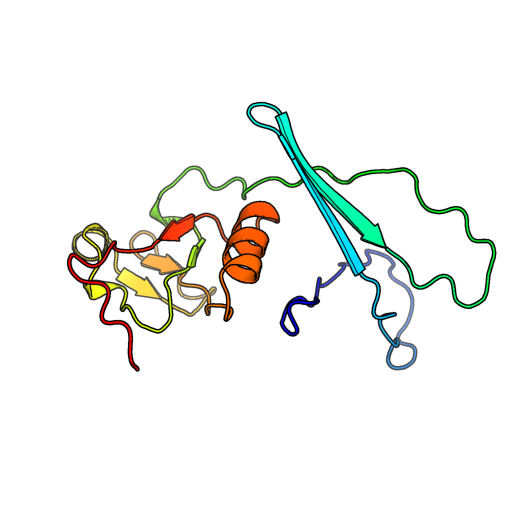 ? 7.722 7.798 5.520 1.00 68.31 111 CYS A CA 1
ATOM 849 C C . CYS A 1 111 ? 7.089 9.187 5.587 1.00 68.31 111 CYS A C 1
ATOM 851 O O . CYS A 1 111 ? 5.923 9.378 5.228 1.00 68.31 111 CYS A O 1
ATOM 853 N N . CYS A 1 112 ? 7.933 10.187 5.825 1.00 72.69 112 CYS A N 1
ATOM 854 C CA . CYS A 1 112 ? 7.592 11.587 5.621 1.00 72.69 112 CYS A CA 1
ATOM 855 C C . CYS A 1 112 ? 7.332 11.906 4.132 1.00 72.69 112 CYS A C 1
ATOM 857 O O . CYS A 1 112 ? 8.085 11.500 3.241 1.00 72.69 112 CYS A O 1
ATOM 859 N N . GLY A 1 113 ? 6.295 12.708 3.872 1.00 79.69 113 GLY A N 1
ATOM 860 C CA . GLY A 1 113 ? 5.982 13.265 2.551 1.00 79.69 113 GLY A CA 1
ATOM 861 C C . GLY A 1 113 ? 5.001 12.440 1.710 1.00 79.69 113 GLY A C 1
ATOM 862 O O . GLY A 1 113 ? 4.920 11.218 1.804 1.00 79.69 113 GLY A O 1
ATOM 863 N N . SER A 1 114 ? 4.231 13.121 0.857 1.00 79.69 114 SER A N 1
ATOM 864 C CA . SER A 1 114 ? 3.255 12.491 -0.049 1.00 79.69 114 SER A CA 1
ATOM 865 C C . SER A 1 114 ? 3.903 11.505 -1.021 1.00 79.69 114 SER A C 1
ATOM 867 O O . SER A 1 114 ? 3.363 10.424 -1.242 1.00 79.69 114 SER A O 1
ATOM 869 N N . LEU A 1 115 ? 5.086 11.843 -1.541 1.00 79.75 115 LEU A N 1
ATOM 870 C CA . LEU A 1 115 ? 5.793 11.012 -2.510 1.00 79.75 115 LEU A CA 1
ATOM 871 C C . LEU A 1 115 ? 6.267 9.676 -1.923 1.00 79.75 115 LEU A C 1
ATOM 873 O O . LEU A 1 115 ? 6.080 8.657 -2.579 1.00 79.75 115 LEU A O 1
ATOM 877 N N . CYS A 1 116 ? 6.842 9.632 -0.709 1.00 80.19 116 CYS A N 1
ATOM 878 C CA . CYS A 1 116 ? 7.273 8.332 -0.173 1.00 80.19 116 CYS A CA 1
ATOM 879 C C . CYS A 1 116 ? 6.074 7.410 0.084 1.00 80.19 116 CYS A C 1
ATOM 881 O O . CYS A 1 116 ? 6.156 6.218 -0.185 1.00 80.19 116 CYS A O 1
ATOM 883 N N . LYS A 1 117 ? 4.938 7.954 0.534 1.00 85.19 117 LYS A N 1
ATOM 884 C CA . LYS A 1 117 ? 3.718 7.159 0.729 1.00 85.19 117 LYS A CA 1
ATOM 885 C C . LYS A 1 117 ? 3.251 6.495 -0.564 1.00 85.19 117 LYS A C 1
ATOM 887 O O . LYS A 1 117 ? 2.937 5.312 -0.562 1.00 85.19 117 LYS A O 1
ATOM 892 N N . TYR A 1 118 ? 3.267 7.243 -1.667 1.00 80.56 118 TYR A N 1
ATOM 893 C CA . TYR A 1 118 ? 2.983 6.682 -2.983 1.00 80.56 118 TYR A CA 1
ATOM 894 C C . TYR A 1 118 ? 4.005 5.606 -3.365 1.00 80.56 118 TYR A C 1
ATOM 896 O O . TYR A 1 118 ? 3.614 4.505 -3.732 1.00 80.56 118 TYR A O 1
ATOM 904 N N . MET A 1 119 ? 5.303 5.891 -3.212 1.00 79.50 119 MET A N 1
ATOM 905 C CA . MET A 1 119 ? 6.376 4.942 -3.528 1.00 79.50 119 MET A CA 1
ATOM 906 C C . MET A 1 119 ? 6.258 3.637 -2.736 1.00 79.50 119 MET A C 1
ATOM 908 O O . MET A 1 119 ? 6.460 2.576 -3.312 1.00 79.50 119 MET A O 1
ATOM 912 N N . MET A 1 120 ? 5.905 3.689 -1.448 1.00 81.81 120 MET A N 1
ATOM 913 C CA . MET A 1 120 ? 5.720 2.509 -0.593 1.00 81.81 120 MET A CA 1
ATOM 914 C C . MET A 1 120 ? 4.677 1.542 -1.158 1.00 81.81 120 MET A C 1
ATOM 916 O O . MET A 1 120 ? 4.945 0.347 -1.232 1.00 81.81 120 MET A O 1
ATOM 920 N N . VAL A 1 121 ? 3.531 2.059 -1.609 1.00 83.25 121 VAL A N 1
ATOM 921 C CA . VAL A 1 121 ? 2.470 1.231 -2.205 1.00 83.25 121 VAL A CA 1
ATOM 922 C C . VAL A 1 121 ? 2.833 0.818 -3.628 1.00 83.25 121 VAL A C 1
ATOM 924 O O . VAL A 1 121 ? 2.779 -0.352 -3.983 1.00 83.25 121 VAL A O 1
ATOM 927 N N . ALA A 1 122 ? 3.265 1.775 -4.447 1.00 79.88 122 ALA A N 1
ATOM 928 C CA . ALA A 1 122 ? 3.521 1.569 -5.867 1.00 79.88 122 ALA A CA 1
ATOM 929 C C . ALA A 1 122 ? 4.639 0.557 -6.157 1.00 79.88 122 ALA A C 1
ATOM 931 O O . ALA A 1 122 ? 4.655 -0.030 -7.229 1.00 79.88 122 ALA A O 1
ATOM 932 N N . SER A 1 123 ? 5.560 0.365 -5.217 1.00 75.56 123 SER A N 1
ATOM 933 C CA . SER A 1 123 ? 6.656 -0.612 -5.270 1.00 75.56 123 SER A CA 1
ATOM 934 C C . SER A 1 123 ? 6.333 -1.962 -4.618 1.00 75.56 123 SER A C 1
ATOM 936 O O . SER A 1 123 ? 7.189 -2.842 -4.622 1.00 75.56 123 SER A O 1
ATOM 938 N N . GLY A 1 124 ? 5.162 -2.103 -3.989 1.00 77.69 124 GLY A N 1
ATOM 939 C CA . GLY A 1 124 ? 4.792 -3.304 -3.244 1.00 77.69 124 GLY A CA 1
ATOM 940 C C . GLY A 1 124 ? 5.506 -3.475 -1.899 1.00 77.69 124 GLY A C 1
ATOM 941 O O . GLY A 1 124 ? 5.553 -4.586 -1.381 1.00 77.69 124 GLY A O 1
ATOM 942 N N . ARG A 1 125 ? 6.079 -2.419 -1.298 1.00 79.50 125 ARG A N 1
ATOM 943 C CA . ARG A 1 125 ? 6.576 -2.488 0.096 1.00 79.50 125 ARG A CA 1
ATOM 944 C C . ARG A 1 125 ? 5.449 -2.418 1.123 1.00 79.50 125 ARG A C 1
ATOM 946 O O . ARG A 1 125 ? 5.589 -2.991 2.196 1.00 79.50 125 ARG A O 1
ATOM 953 N N . ALA A 1 126 ? 4.367 -1.728 0.788 1.00 86.69 126 ALA A N 1
ATOM 954 C CA . ALA A 1 126 ? 3.115 -1.702 1.527 1.00 86.69 126 ALA A CA 1
ATOM 955 C C . ALA A 1 126 ? 1.973 -2.099 0.590 1.00 86.69 126 ALA A C 1
ATOM 957 O O . ALA A 1 126 ? 2.019 -1.771 -0.596 1.00 86.69 126 ALA A O 1
ATOM 958 N N . SER A 1 127 ? 0.939 -2.736 1.126 1.00 87.56 127 SER A N 1
ATOM 959 C CA . SER A 1 127 ? -0.263 -3.081 0.361 1.00 87.56 127 SER A CA 1
ATOM 960 C C . SER A 1 127 ? -1.201 -1.883 0.282 1.00 87.56 127 SER A C 1
ATOM 962 O O . SER A 1 127 ? -1.741 -1.552 -0.771 1.00 87.56 127 SER A O 1
ATOM 964 N N . VAL A 1 128 ? -1.391 -1.200 1.418 1.00 88.69 128 VAL A N 1
ATOM 965 C CA . VAL A 1 128 ? -2.401 -0.149 1.560 1.00 88.69 128 VAL A CA 1
ATOM 966 C C . VAL A 1 128 ? -1.845 1.028 2.352 1.00 88.69 128 VAL A C 1
ATOM 968 O O . VAL A 1 128 ? -1.304 0.877 3.445 1.00 88.69 128 VAL A O 1
ATOM 971 N N . PHE A 1 129 ? -2.041 2.236 1.824 1.00 89.38 129 PHE A N 1
ATOM 972 C CA . PHE A 1 129 ? -1.883 3.466 2.592 1.00 89.38 129 PHE A CA 1
ATOM 973 C C . PHE A 1 129 ? -3.263 4.012 2.976 1.00 89.38 129 PHE A C 1
ATOM 975 O O . PHE A 1 129 ? -4.065 4.332 2.097 1.00 89.38 129 PHE A O 1
ATOM 982 N N . LEU A 1 130 ? -3.533 4.145 4.276 1.00 90.06 130 LEU A N 1
ATOM 983 C CA . LEU A 1 130 ? -4.787 4.694 4.787 1.00 90.06 130 LEU A CA 1
ATOM 984 C C . LEU A 1 130 ? -4.596 6.141 5.237 1.00 90.06 130 LEU A C 1
ATOM 986 O O . LEU A 1 130 ? -3.654 6.482 5.950 1.00 90.06 130 LEU A O 1
ATOM 990 N N . LEU A 1 131 ? -5.533 6.998 4.847 1.00 88.00 131 LEU A N 1
ATOM 991 C CA . LEU A 1 131 ? -5.598 8.384 5.291 1.00 88.00 131 LEU A CA 1
ATOM 992 C C . LEU A 1 131 ? -7.031 8.712 5.667 1.00 88.00 131 LEU A C 1
ATOM 994 O O . LEU A 1 131 ? -7.903 8.769 4.802 1.00 88.00 131 LEU A O 1
ATOM 998 N N . GLN A 1 132 ? -7.265 9.004 6.942 1.00 83.62 132 GLN A N 1
ATOM 999 C CA . GLN A 1 132 ? -8.522 9.608 7.342 1.00 83.62 132 GLN A CA 1
ATOM 1000 C C . GLN A 1 132 ? -8.531 11.066 6.875 1.00 83.62 132 GLN A C 1
ATOM 1002 O O . GLN A 1 132 ? -7.670 11.865 7.267 1.00 83.62 132 GLN A O 1
ATOM 1007 N N . ALA A 1 133 ? -9.493 11.411 6.018 1.00 78.81 133 ALA A N 1
ATOM 1008 C CA . ALA A 1 133 ? -9.747 12.794 5.647 1.00 78.81 133 ALA A CA 1
ATOM 1009 C C . ALA A 1 133 ? -10.224 13.552 6.894 1.00 78.81 133 ALA A C 1
ATOM 1011 O O . ALA A 1 133 ? -11.244 13.210 7.491 1.00 78.81 133 ALA A O 1
ATOM 1012 N N . ARG A 1 134 ? -9.476 14.576 7.316 1.00 69.62 134 ARG A N 1
ATOM 1013 C CA . ARG A 1 134 ? -9.919 15.447 8.408 1.00 69.62 134 ARG A CA 1
ATOM 1014 C C . ARG A 1 134 ? -11.016 16.367 7.883 1.00 69.62 134 ARG A C 1
ATOM 1016 O O . ARG A 1 134 ? -10.832 17.004 6.851 1.00 69.62 134 ARG A O 1
ATOM 1023 N N . SER A 1 135 ? -12.110 16.499 8.634 1.00 64.88 135 SER A N 1
ATOM 1024 C CA . SER A 1 135 ? -13.186 17.453 8.319 1.00 64.88 135 SER A CA 1
ATOM 1025 C C . SER A 1 135 ? -12.716 18.917 8.336 1.00 64.88 135 SER A C 1
ATOM 1027 O O . SER A 1 135 ? -13.399 19.774 7.784 1.00 64.88 135 SER A O 1
ATOM 1029 N N . GLN A 1 136 ? -11.572 19.214 8.965 1.00 57.31 136 GLN A N 1
ATOM 1030 C CA . GLN A 1 136 ? -10.942 20.534 8.974 1.00 57.31 136 GLN A CA 1
ATOM 1031 C C . GLN A 1 136 ? -9.434 20.398 8.731 1.00 57.31 136 GLN A C 1
ATOM 1033 O O . GLN A 1 136 ? -8.713 19.755 9.500 1.00 57.31 136 GLN A O 1
ATOM 1038 N N . THR A 1 137 ? -8.936 21.022 7.664 1.00 56.50 137 THR A N 1
ATOM 1039 C CA . THR A 1 137 ? -7.501 21.229 7.459 1.00 56.50 137 THR A CA 1
ATOM 1040 C C . THR A 1 137 ? -7.059 22.387 8.344 1.00 56.50 137 THR A C 1
ATOM 1042 O O . THR A 1 137 ? -7.197 23.548 7.965 1.00 56.50 137 THR A O 1
ATOM 1045 N N . ILE A 1 138 ? -6.546 22.094 9.540 1.00 59.00 138 ILE A N 1
ATOM 1046 C CA . ILE A 1 138 ? -5.865 23.113 10.344 1.00 59.00 138 ILE A CA 1
ATOM 1047 C C . ILE A 1 138 ? -4.537 23.401 9.643 1.00 59.00 138 ILE A C 1
ATOM 1049 O O . ILE A 1 138 ? -3.559 22.672 9.816 1.00 59.00 138 ILE A O 1
ATOM 1053 N N . ILE A 1 139 ? -4.520 24.432 8.801 1.00 59.41 139 ILE A N 1
ATOM 1054 C CA . ILE A 1 139 ? -3.278 25.017 8.307 1.00 59.41 139 ILE A CA 1
ATOM 1055 C C . ILE A 1 139 ? -2.635 25.674 9.527 1.00 59.41 139 ILE A C 1
ATOM 1057 O O . ILE A 1 139 ? -3.152 26.664 10.041 1.00 59.41 139 ILE A O 1
ATOM 1061 N N . LYS A 1 140 ? -1.549 25.089 10.042 1.00 56.88 140 LYS A N 1
ATOM 1062 C CA . LYS A 1 140 ? -0.694 25.805 10.990 1.00 56.88 140 LYS A CA 1
ATOM 1063 C C . LYS A 1 140 ? 0.022 26.901 10.201 1.00 56.88 140 LYS A C 1
ATOM 1065 O O . LYS A 1 140 ? 0.787 26.576 9.295 1.00 56.88 140 LYS A O 1
ATOM 1070 N N . VAL A 1 141 ? -0.317 28.151 10.514 1.00 40.09 141 VAL A N 1
ATOM 1071 C CA . VAL A 1 141 ? 0.428 29.353 10.111 1.00 40.09 141 VAL A CA 1
ATOM 1072 C C . VAL A 1 141 ? 1.696 29.440 10.947 1.00 40.09 141 VAL A C 1
ATOM 1074 O O . VAL A 1 141 ? 1.597 29.147 12.162 1.00 40.09 141 VAL A O 1
#

pLDDT: mean 70.42, std 17.39, range [28.03, 90.5]

Organism: Rhizophora mucronata (NCBI:txid61149)

Foldseek 3Di:
DDQPPPDDPPPPPDPDDDDDDPPPQPWDKDKDQDPPPAIWIATGGPPPDDPDPRPPDIHGADQDPDPDPLAFEEEEDPVDDPVVDPCCVQAAEDCDPVPRDPRYHHYHYDGPDPVVLCVCRRRNVGNYYDYDDDPDDPPDD